Protein AF-A0A916TMM8-F1 (afdb_monomer_lite)

Radius of gyration: 15.79 Å; chains: 1; bounding box: 51×26×36 Å

Foldseek 3Di:
DDDDPPDPFQKDWAAQPPPRHTAWIKHADPVRWIKIAGPVGAIAIDPPPQVPDWDDDPHDIDRCVVCVVPRDDVPVSVVSVVSSDDCVVVVPDD

Organism: NCBI:txid1323746

pLDDT: mean 75.89, std 17.22, range [35.72, 93.75]

Structure (mmCIF, N/CA/C/O backbone):
data_AF-A0A916TMM8-F1
#
_entry.id   AF-A0A916TMM8-F1
#
loop_
_atom_site.group_PDB
_atom_site.id
_atom_site.type_symbol
_atom_site.label_atom_id
_atom_site.label_alt_id
_atom_site.label_comp_id
_atom_site.label_asym_id
_atom_site.label_entity_id
_atom_site.label_seq_id
_atom_site.pdbx_PDB_ins_code
_atom_site.Cartn_x
_atom_site.Cartn_y
_atom_site.Cartn_z
_atom_site.occupancy
_atom_site.B_iso_or_equiv
_atom_site.auth_seq_id
_atom_site.auth_comp_id
_atom_site.auth_asym_id
_atom_site.auth_atom_id
_atom_site.pdbx_PDB_model_num
ATOM 1 N N . MET A 1 1 ? -18.747 8.824 -25.772 1.00 42.03 1 MET A N 1
ATOM 2 C CA . MET A 1 1 ? -18.090 8.002 -24.736 1.00 42.03 1 MET A CA 1
ATOM 3 C C . MET A 1 1 ? -17.341 8.976 -23.843 1.00 42.03 1 MET A C 1
ATOM 5 O O . MET A 1 1 ? -16.356 9.540 -24.298 1.00 42.03 1 MET A O 1
ATOM 9 N N . GLN A 1 2 ? -17.908 9.340 -22.690 1.00 39.31 2 GLN A N 1
ATOM 10 C CA . GLN A 1 2 ? -17.298 10.340 -21.808 1.00 39.31 2 GLN A CA 1
ATOM 11 C C . GLN A 1 2 ? -16.148 9.678 -21.050 1.00 39.31 2 GLN A C 1
ATOM 13 O O . GLN A 1 2 ? -16.367 8.730 -20.305 1.00 39.31 2 GLN A O 1
ATOM 18 N N . GLY A 1 3 ? -14.926 10.130 -21.325 1.00 35.72 3 GLY A N 1
ATOM 19 C CA . GLY A 1 3 ? -13.742 9.785 -20.553 1.00 35.72 3 GLY A CA 1
ATOM 20 C C . GLY A 1 3 ? -13.636 10.748 -19.384 1.00 35.72 3 GLY A C 1
ATOM 21 O O . GLY A 1 3 ? -13.135 11.858 -19.543 1.00 35.72 3 GLY A O 1
ATOM 22 N N . GLU A 1 4 ? -14.127 10.331 -18.227 1.00 40.59 4 GLU A N 1
ATOM 23 C CA . GLU A 1 4 ? -13.882 11.029 -16.973 1.00 40.59 4 GLU A CA 1
ATOM 24 C C . GLU A 1 4 ? -12.499 10.591 -16.486 1.00 40.59 4 GLU A C 1
ATOM 26 O O . GLU A 1 4 ? -12.312 9.493 -15.968 1.00 40.59 4 GLU A O 1
ATOM 31 N N . LYS A 1 5 ? -11.487 11.424 -16.751 1.00 42.44 5 LYS A N 1
ATOM 32 C CA . LYS A 1 5 ? -10.165 11.279 -16.140 1.00 42.44 5 LYS A CA 1
ATOM 33 C C . LYS A 1 5 ? -10.293 11.642 -14.662 1.00 42.44 5 LYS A C 1
ATOM 35 O O . LYS A 1 5 ? -10.207 12.813 -14.300 1.00 42.44 5 LYS A O 1
ATOM 40 N N . GLY A 1 6 ? -10.575 10.640 -13.838 1.00 35.75 6 GLY A N 1
ATOM 41 C CA . GLY A 1 6 ? -10.563 10.761 -12.389 1.00 35.75 6 GLY A CA 1
ATOM 42 C C . GLY A 1 6 ? -9.130 10.859 -11.879 1.00 35.75 6 GLY A C 1
ATOM 43 O O . GLY A 1 6 ? -8.352 9.944 -12.101 1.00 35.75 6 GLY A O 1
ATOM 44 N N . SER A 1 7 ? -8.846 11.957 -11.177 1.00 44.09 7 SER A N 1
ATOM 45 C CA . SER A 1 7 ? -7.659 12.206 -10.349 1.00 44.09 7 SER A CA 1
ATOM 46 C C . SER A 1 7 ? -6.308 12.311 -11.079 1.00 44.09 7 SER A C 1
ATOM 48 O O . SER A 1 7 ? -5.898 11.443 -11.836 1.00 44.09 7 SER A O 1
ATOM 50 N N . TRP A 1 8 ? -5.583 13.407 -10.832 1.00 43.34 8 TRP A N 1
ATOM 51 C CA . TRP A 1 8 ? -4.179 13.571 -11.251 1.00 43.34 8 TRP A CA 1
ATOM 52 C C . TRP A 1 8 ? -3.200 12.808 -10.348 1.00 43.34 8 TRP A C 1
ATOM 54 O O . TRP A 1 8 ? -2.006 12.766 -10.632 1.00 43.34 8 TRP A O 1
ATOM 64 N N . ASP A 1 9 ? -3.727 12.164 -9.310 1.00 55.81 9 ASP A N 1
ATOM 65 C CA . ASP A 1 9 ? -3.026 11.204 -8.482 1.00 55.81 9 ASP A CA 1
ATOM 66 C C . ASP A 1 9 ? -3.661 9.842 -8.793 1.00 55.81 9 ASP A C 1
ATOM 68 O O . ASP A 1 9 ? -4.839 9.656 -8.480 1.00 55.81 9 ASP A O 1
ATOM 72 N N . ASP A 1 10 ? -2.928 8.901 -9.410 1.00 69.25 10 ASP A N 1
ATOM 73 C CA . ASP A 1 10 ? -3.351 7.503 -9.684 1.00 69.25 10 ASP A CA 1
ATOM 74 C C . ASP A 1 10 ? -3.487 6.692 -8.370 1.00 69.25 10 ASP A C 1
ATOM 76 O O . ASP A 1 10 ? -3.012 5.566 -8.218 1.00 69.25 10 ASP A O 1
ATOM 80 N N . THR A 1 11 ? -4.088 7.318 -7.362 1.00 74.50 11 THR A N 1
ATOM 81 C CA . THR A 1 11 ? -4.241 6.862 -5.994 1.00 74.50 11 THR A CA 1
ATOM 82 C C . THR A 1 11 ? -5.725 6.744 -5.680 1.00 74.50 11 THR A C 1
ATOM 84 O O . THR A 1 11 ? -6.453 7.733 -5.658 1.00 74.50 11 THR A O 1
ATOM 87 N N . THR A 1 12 ? -6.173 5.530 -5.384 1.00 83.31 12 THR A N 1
ATOM 88 C CA . THR A 1 12 ? -7.513 5.248 -4.857 1.00 83.31 12 THR A CA 1
ATOM 89 C C . THR A 1 12 ? -7.393 4.901 -3.378 1.00 83.31 12 THR A C 1
ATOM 91 O O . THR A 1 12 ? -6.496 4.159 -2.998 1.00 83.31 12 THR A O 1
ATOM 94 N N . ARG A 1 13 ? -8.279 5.414 -2.522 1.00 82.56 13 ARG A N 1
ATOM 95 C CA . ARG A 1 13 ? -8.290 5.099 -1.083 1.00 82.56 13 ARG A CA 1
ATOM 96 C C . ARG A 1 13 ? -9.569 4.362 -0.710 1.00 82.56 13 ARG A C 1
ATOM 98 O O . ARG A 1 13 ? -10.641 4.703 -1.205 1.00 82.56 13 ARG A O 1
ATOM 105 N N . LEU A 1 14 ? -9.440 3.376 0.167 1.00 80.94 14 LEU A N 1
ATOM 106 C CA . LEU A 1 14 ? -10.530 2.632 0.775 1.00 80.94 14 LEU A CA 1
ATOM 107 C C . LEU A 1 14 ? -10.720 3.107 2.211 1.00 80.94 14 LEU A C 1
ATOM 109 O O . LEU A 1 14 ? -9.753 3.229 2.960 1.00 80.94 14 LEU A O 1
ATOM 113 N N . TRP A 1 15 ? -11.973 3.321 2.590 1.00 82.62 15 TRP A N 1
ATOM 114 C CA . TRP A 1 15 ? -12.359 3.851 3.890 1.00 82.62 15 TRP A CA 1
ATOM 115 C C . TRP A 1 15 ? -13.369 2.921 4.555 1.00 82.62 15 TRP A C 1
ATOM 117 O O . TRP A 1 15 ? -14.186 2.298 3.880 1.00 82.62 15 TRP A O 1
ATOM 127 N N . GLU A 1 16 ? -13.312 2.845 5.876 1.00 79.00 16 GLU A N 1
ATOM 128 C CA . GLU A 1 16 ? -14.338 2.247 6.721 1.00 79.00 16 GLU A CA 1
ATOM 129 C C . GLU A 1 16 ? -15.490 3.249 6.866 1.00 79.00 16 GLU A C 1
ATOM 131 O O . GLU A 1 16 ? -15.265 4.394 7.269 1.00 79.00 16 GLU A O 1
ATOM 136 N N . PHE A 1 17 ? -16.712 2.841 6.516 1.00 71.25 17 PHE A N 1
ATOM 137 C CA . PHE A 1 17 ? -17.860 3.748 6.444 1.00 71.25 17 PHE A CA 1
ATOM 138 C C . PHE A 1 17 ? -18.224 4.346 7.809 1.00 71.25 17 PHE A C 1
ATOM 140 O O . PHE A 1 17 ? -18.410 5.557 7.927 1.00 71.25 17 PHE A O 1
ATOM 147 N N . ASP A 1 18 ? -18.268 3.507 8.846 1.00 74.00 18 ASP A N 1
ATOM 148 C CA . ASP A 1 18 ? -18.753 3.897 10.173 1.00 74.00 18 ASP A CA 1
ATOM 149 C C . ASP A 1 18 ? -17.818 4.873 10.901 1.00 74.00 18 ASP A C 1
ATOM 151 O O . ASP A 1 18 ? -18.275 5.787 11.590 1.00 74.00 18 ASP A O 1
ATOM 155 N N . SER A 1 19 ? -16.503 4.686 10.770 1.00 77.56 19 SER A N 1
ATOM 156 C CA . SER A 1 19 ? -15.506 5.482 11.497 1.00 77.56 19 SER A CA 1
ATOM 157 C C . SER A 1 19 ? -14.847 6.568 10.647 1.00 77.56 19 SER A C 1
ATOM 159 O O . SER A 1 19 ? -14.185 7.453 11.192 1.00 77.56 19 SER A O 1
ATOM 161 N N . GLY A 1 20 ? -14.980 6.499 9.318 1.00 78.62 20 GLY A N 1
ATOM 162 C CA . GLY A 1 20 ? -14.215 7.329 8.389 1.00 78.62 20 GLY A CA 1
ATOM 163 C C . GLY A 1 20 ? -12.713 7.023 8.397 1.00 78.62 20 GLY A C 1
ATOM 164 O O . GLY A 1 20 ? -11.919 7.834 7.919 1.00 78.62 20 GLY A O 1
ATOM 165 N N . ARG A 1 21 ? -12.296 5.884 8.963 1.00 80.25 21 ARG A N 1
ATOM 166 C CA . ARG A 1 21 ? -10.893 5.461 9.010 1.00 80.25 21 ARG A CA 1
ATOM 167 C C . ARG A 1 21 ? -10.446 4.956 7.643 1.00 80.25 21 ARG A C 1
ATOM 169 O O . ARG A 1 21 ? -11.126 4.145 7.023 1.00 80.25 21 ARG A O 1
ATOM 176 N N . GLU A 1 22 ? -9.278 5.391 7.184 1.00 84.38 22 GLU A N 1
ATOM 177 C CA . GLU A 1 22 ? -8.655 4.816 5.989 1.00 84.38 22 GLU A CA 1
ATOM 178 C C . GLU A 1 22 ? -8.243 3.367 6.272 1.00 84.38 22 GLU A C 1
ATOM 180 O O . GLU A 1 22 ? -7.580 3.093 7.270 1.00 84.38 22 GLU A O 1
ATOM 185 N N . LEU A 1 23 ? -8.640 2.443 5.404 1.00 86.25 23 LEU A N 1
ATOM 186 C CA . LEU A 1 23 ? -8.285 1.028 5.497 1.00 86.25 23 LEU A CA 1
ATOM 187 C C . LEU A 1 23 ? -7.066 0.716 4.642 1.00 86.25 23 LEU A C 1
ATOM 189 O O . LEU A 1 23 ? -6.147 0.028 5.089 1.00 86.25 23 LEU A O 1
ATOM 193 N N . ALA A 1 24 ? -7.059 1.226 3.411 1.00 88.12 24 ALA A N 1
ATOM 194 C CA . ALA A 1 24 ? -5.976 0.990 2.476 1.00 88.12 24 ALA A CA 1
ATOM 195 C C . ALA A 1 24 ? -5.891 2.062 1.388 1.00 88.12 24 ALA A C 1
ATOM 197 O O . ALA A 1 24 ? -6.897 2.622 0.958 1.00 88.12 24 ALA A O 1
ATOM 198 N N . GLN A 1 25 ? -4.686 2.258 0.871 1.00 90.25 25 GLN A N 1
ATOM 199 C CA . GLN A 1 25 ? -4.384 3.067 -0.296 1.00 90.25 25 GLN A CA 1
ATOM 200 C C . GLN A 1 25 ? -3.922 2.156 -1.436 1.00 90.25 25 GLN A C 1
ATOM 202 O O . GLN A 1 25 ? -3.044 1.317 -1.255 1.00 90.25 25 GLN A O 1
ATOM 207 N N . PHE A 1 26 ? -4.493 2.339 -2.620 1.00 89.31 26 PHE A N 1
ATOM 208 C CA . PHE A 1 26 ? -4.121 1.678 -3.863 1.00 89.31 26 PHE A CA 1
ATOM 209 C C . PHE A 1 26 ? -3.465 2.686 -4.800 1.00 89.31 26 PHE A C 1
ATOM 211 O O . PHE A 1 26 ? -4.009 3.767 -5.014 1.00 89.31 26 PHE A O 1
ATOM 218 N N . VAL A 1 27 ? -2.327 2.321 -5.380 1.00 89.38 27 VAL A N 1
ATOM 219 C CA . VAL A 1 27 ? -1.618 3.127 -6.374 1.00 89.38 27 VAL A CA 1
ATOM 220 C C . VAL A 1 27 ? -1.326 2.264 -7.591 1.00 89.38 27 VAL A C 1
ATOM 222 O O . VAL A 1 27 ? -0.734 1.190 -7.467 1.00 89.38 27 VAL A O 1
ATOM 225 N N . SER A 1 28 ? -1.723 2.744 -8.766 1.00 88.75 28 SER A N 1
ATOM 226 C CA . SER A 1 28 ? -1.357 2.153 -10.056 1.00 88.75 28 SER A CA 1
ATOM 227 C C . SER A 1 28 ? -0.350 3.030 -10.784 1.00 88.75 28 SER A C 1
ATOM 229 O O . SER A 1 28 ? -0.429 4.251 -10.734 1.00 88.75 28 SER A O 1
ATOM 231 N N . PHE A 1 29 ? 0.581 2.406 -11.493 1.00 87.50 29 PHE A N 1
ATOM 232 C CA . PHE A 1 29 ? 1.593 3.092 -12.285 1.00 87.50 29 PHE A CA 1
ATOM 233 C C . PHE A 1 29 ? 1.330 2.907 -13.782 1.00 87.50 29 PHE A C 1
ATOM 235 O O . PHE A 1 29 ? 0.671 1.962 -14.221 1.00 87.50 29 PHE A O 1
ATOM 242 N N . THR A 1 30 ? 1.892 3.800 -14.595 1.00 86.69 30 THR A N 1
ATOM 243 C CA . THR A 1 30 ? 1.681 3.831 -16.054 1.00 86.69 30 THR A CA 1
ATOM 244 C C . THR A 1 30 ? 2.217 2.602 -16.792 1.00 86.69 30 THR A C 1
ATOM 246 O O . THR A 1 30 ? 1.778 2.318 -17.904 1.00 86.69 30 THR A O 1
ATOM 249 N N . ASP A 1 31 ? 3.142 1.856 -16.185 1.00 86.88 31 ASP A N 1
ATOM 250 C CA . ASP A 1 31 ? 3.671 0.595 -16.713 1.00 86.88 31 ASP A CA 1
ATOM 251 C C . ASP A 1 31 ? 2.842 -0.637 -16.309 1.00 86.88 31 ASP A C 1
ATOM 253 O O . ASP A 1 31 ? 3.247 -1.769 -16.574 1.00 86.88 31 ASP A O 1
ATOM 257 N N . GLY A 1 32 ? 1.687 -0.423 -15.672 1.00 87.12 32 GLY A N 1
ATOM 258 C CA . GLY A 1 32 ? 0.786 -1.475 -15.211 1.00 87.12 32 GLY A CA 1
ATOM 259 C C . GLY A 1 32 ? 1.185 -2.103 -13.877 1.00 87.12 32 GLY A C 1
ATOM 260 O O . GLY A 1 32 ? 0.481 -2.999 -13.406 1.00 87.12 32 GLY A O 1
ATOM 261 N N . SER A 1 33 ? 2.281 -1.655 -13.253 1.00 91.69 33 SER A N 1
ATOM 262 C CA . SER A 1 33 ? 2.595 -2.064 -11.886 1.00 91.69 33 SER A CA 1
ATOM 263 C C . SER A 1 33 ? 1.666 -1.386 -10.873 1.00 91.69 33 SER A C 1
ATOM 265 O O . SER A 1 33 ? 1.076 -0.341 -11.149 1.00 91.69 33 SER A O 1
ATOM 267 N N . TRP A 1 34 ? 1.499 -1.990 -9.700 1.00 91.44 34 TRP A N 1
ATOM 268 C CA . TRP A 1 34 ? 0.621 -1.491 -8.648 1.00 91.44 34 TRP A CA 1
ATOM 269 C C . TRP A 1 34 ? 1.145 -1.829 -7.254 1.00 91.44 34 TRP A C 1
ATOM 271 O O . TRP A 1 34 ? 1.910 -2.779 -7.068 1.00 91.44 34 TRP A O 1
ATOM 281 N N . ILE A 1 35 ? 0.685 -1.061 -6.271 1.00 91.94 35 ILE A N 1
ATOM 282 C CA . ILE A 1 35 ? 0.856 -1.319 -4.841 1.00 91.94 35 ILE A CA 1
ATOM 283 C C . ILE A 1 35 ? -0.454 -1.027 -4.106 1.00 91.94 35 ILE A C 1
ATOM 285 O O . ILE A 1 35 ? -1.158 -0.070 -4.419 1.00 91.94 35 ILE A O 1
ATOM 289 N N . VAL A 1 36 ? -0.770 -1.850 -3.112 1.00 92.44 36 VAL A N 1
ATOM 290 C CA . VAL A 1 36 ? -1.784 -1.568 -2.096 1.00 92.44 36 VAL A CA 1
ATOM 291 C C . VAL A 1 36 ? -1.130 -1.594 -0.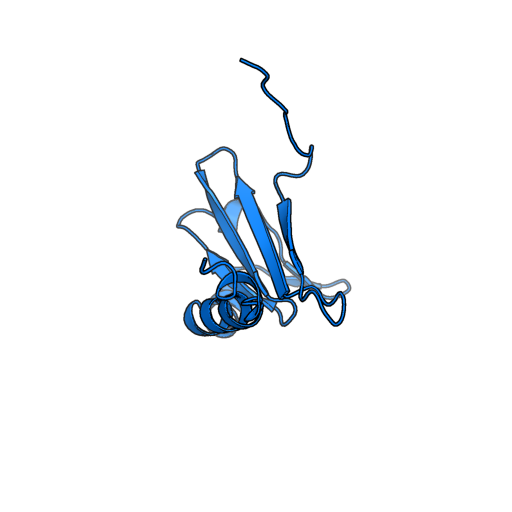723 1.00 92.44 36 VAL A C 1
ATOM 293 O O . VAL A 1 36 ? -0.363 -2.508 -0.430 1.00 92.44 36 VAL A O 1
ATOM 296 N N . MET A 1 37 ? -1.427 -0.604 0.110 1.00 91.88 37 MET A N 1
ATOM 297 C CA . MET A 1 37 ? 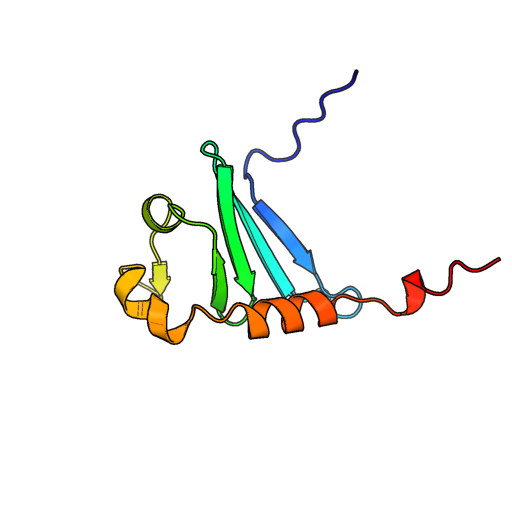-0.872 -0.453 1.453 1.00 91.88 37 MET A CA 1
ATOM 298 C C . MET A 1 37 ? -1.998 -0.215 2.454 1.00 91.88 37 MET A C 1
ATOM 300 O O . MET A 1 37 ? -2.885 0.586 2.181 1.00 91.88 37 MET A O 1
ATOM 304 N N . THR A 1 38 ? -1.977 -0.897 3.595 1.00 91.06 38 THR A N 1
ATOM 305 C CA . THR A 1 38 ? -2.933 -0.667 4.684 1.00 91.06 38 THR A CA 1
ATOM 306 C C . THR A 1 38 ? -2.524 0.536 5.529 1.00 91.06 38 THR A C 1
ATOM 308 O O . THR A 1 38 ? -1.367 0.962 5.508 1.00 91.06 38 THR A O 1
ATOM 311 N N . SER A 1 39 ? -3.453 1.065 6.326 1.00 86.69 39 SER A N 1
ATOM 312 C CA . SER A 1 39 ? -3.168 2.159 7.270 1.00 86.69 39 SER A CA 1
ATOM 313 C C . SER A 1 39 ? -2.068 1.834 8.298 1.00 86.69 39 SER A C 1
ATOM 315 O O . SER A 1 39 ? -1.386 2.721 8.805 1.00 86.69 39 SER A O 1
ATOM 317 N N . GLU A 1 40 ? -1.872 0.547 8.574 1.00 87.81 40 GLU A N 1
ATOM 318 C CA . GLU A 1 40 ? -0.884 -0.034 9.480 1.00 87.81 40 GLU A CA 1
ATOM 319 C C . GLU A 1 40 ? 0.499 -0.203 8.821 1.00 87.81 40 GLU A C 1
ATOM 321 O O . GLU A 1 40 ? 1.481 -0.483 9.508 1.00 87.81 40 GLU A O 1
ATOM 326 N N . GLY A 1 41 ? 0.592 -0.010 7.500 1.00 87.75 41 GLY A N 1
ATOM 327 C CA . GLY A 1 41 ? 1.838 -0.044 6.732 1.00 87.75 41 GLY A CA 1
ATOM 328 C C . GLY A 1 41 ? 2.166 -1.385 6.071 1.00 87.75 41 GLY A C 1
ATOM 329 O O . GLY A 1 41 ? 3.210 -1.492 5.426 1.00 87.75 41 GLY A O 1
ATOM 330 N N . PHE A 1 42 ? 1.299 -2.397 6.185 1.00 91.25 42 PHE A N 1
ATOM 331 C CA . PHE A 1 42 ? 1.446 -3.643 5.429 1.00 91.25 42 PHE A CA 1
ATOM 332 C C . PHE A 1 42 ? 1.093 -3.422 3.966 1.00 91.25 42 PHE A C 1
ATOM 334 O O . PHE A 1 42 ? 0.183 -2.655 3.662 1.00 91.25 42 PHE A O 1
ATOM 341 N N . PHE A 1 43 ? 1.774 -4.103 3.049 1.00 92.56 43 PHE A N 1
ATOM 342 C CA . PHE A 1 43 ? 1.508 -3.922 1.629 1.00 92.56 43 PHE A CA 1
ATOM 343 C C . PHE A 1 43 ? 1.552 -5.217 0.819 1.00 92.56 43 PHE A C 1
ATOM 345 O O . PHE A 1 43 ? 2.133 -6.230 1.209 1.00 92.56 43 PHE A O 1
ATOM 352 N N . ASN A 1 44 ? 0.917 -5.146 -0.348 1.00 93.75 44 ASN A N 1
ATOM 353 C CA . ASN A 1 44 ? 1.022 -6.103 -1.439 1.00 93.75 44 ASN A CA 1
ATOM 354 C C . ASN A 1 44 ? 1.289 -5.316 -2.721 1.00 93.75 44 ASN A C 1
ATOM 356 O O . ASN A 1 44 ? 0.772 -4.212 -2.888 1.00 93.75 44 ASN A O 1
ATOM 360 N N . ALA A 1 45 ? 2.085 -5.861 -3.629 1.00 92.56 45 ALA A N 1
ATOM 361 C CA . ALA A 1 45 ? 2.477 -5.146 -4.830 1.00 92.56 45 ALA A CA 1
ATOM 362 C C . ALA A 1 45 ? 2.799 -6.095 -5.985 1.00 92.56 45 ALA A C 1
ATOM 364 O O . ALA A 1 45 ? 3.207 -7.240 -5.784 1.00 92.56 45 ALA A O 1
ATOM 365 N N . SER A 1 46 ? 2.639 -5.608 -7.213 1.00 91.19 46 SER A N 1
ATOM 366 C CA . SER A 1 46 ? 3.033 -6.337 -8.419 1.00 91.19 46 SER A CA 1
ATOM 367 C C . SER A 1 46 ? 4.534 -6.268 -8.652 1.00 91.19 46 SER A C 1
ATOM 369 O O . SER A 1 46 ? 5.166 -5.288 -8.286 1.00 91.19 46 SER A O 1
ATOM 371 N N . VAL A 1 47 ? 5.097 -7.186 -9.434 1.00 88.94 47 VAL A N 1
ATOM 372 C CA . VAL A 1 47 ? 6.482 -7.067 -9.926 1.00 88.94 47 VAL A CA 1
ATOM 373 C C . VAL A 1 47 ? 6.752 -5.676 -10.529 1.00 88.94 47 VAL A C 1
ATOM 375 O O . VAL A 1 47 ? 5.929 -5.136 -11.264 1.00 88.94 47 VAL A O 1
ATOM 378 N N . GLY A 1 48 ? 7.913 -5.092 -10.215 1.00 85.94 48 GLY A N 1
ATOM 379 C CA . GLY A 1 48 ? 8.357 -3.815 -10.784 1.00 85.94 48 GLY A CA 1
ATOM 380 C C . GLY A 1 48 ? 7.857 -2.551 -10.076 1.00 85.94 48 GLY A C 1
ATOM 381 O O . GLY A 1 48 ? 8.276 -1.470 -10.473 1.00 85.94 48 GLY A O 1
ATOM 382 N N . TRP A 1 49 ? 7.044 -2.669 -9.022 1.00 85.62 49 TRP A N 1
ATOM 383 C CA . TRP A 1 49 ? 6.523 -1.535 -8.245 1.00 85.62 49 TRP A CA 1
ATOM 384 C C . TRP A 1 49 ? 7.611 -0.705 -7.540 1.00 85.62 49 TRP A C 1
ATOM 386 O O . TRP A 1 49 ? 7.538 0.520 -7.499 1.00 85.62 49 TRP A O 1
ATOM 396 N N . ALA A 1 50 ? 8.636 -1.373 -6.996 1.00 85.06 50 ALA A N 1
ATOM 397 C CA . ALA A 1 50 ? 9.595 -0.782 -6.059 1.00 85.06 50 ALA A CA 1
ATOM 398 C C . ALA A 1 50 ? 10.420 0.365 -6.661 1.00 85.06 50 ALA A C 1
ATOM 400 O O . ALA A 1 50 ? 10.860 1.253 -5.942 1.00 85.06 50 ALA A O 1
ATOM 401 N N . LYS A 1 51 ? 10.593 0.390 -7.988 1.00 84.81 51 LYS A N 1
ATOM 402 C CA . LYS A 1 51 ? 11.321 1.458 -8.693 1.00 84.81 51 LYS A CA 1
ATOM 403 C C . LYS A 1 51 ? 10.578 2.800 -8.700 1.00 84.81 51 LYS A C 1
ATOM 405 O O . LYS A 1 51 ? 11.179 3.815 -9.038 1.00 84.81 51 LYS A O 1
ATOM 410 N N . HIS A 1 52 ? 9.279 2.792 -8.394 1.00 82.00 52 HIS A N 1
ATOM 411 C CA . HIS A 1 52 ? 8.420 3.972 -8.471 1.00 82.00 52 HIS A CA 1
ATOM 412 C C . HIS A 1 52 ? 8.278 4.708 -7.139 1.00 82.00 52 HIS A C 1
ATOM 414 O O . HIS A 1 52 ? 7.753 5.819 -7.134 1.00 82.00 52 HIS A O 1
ATOM 420 N N . ILE A 1 53 ? 8.727 4.129 -6.017 1.00 80.25 53 ILE A N 1
ATOM 421 C CA . ILE A 1 53 ? 8.512 4.732 -4.697 1.00 80.25 53 ILE A CA 1
ATOM 422 C C . ILE A 1 53 ? 9.763 4.736 -3.819 1.00 80.25 53 ILE A C 1
ATOM 424 O O . ILE A 1 53 ? 10.627 3.873 -3.923 1.00 80.25 53 ILE A O 1
ATOM 428 N N . ASN A 1 54 ? 9.806 5.697 -2.897 1.00 76.81 54 ASN A N 1
ATOM 429 C CA . ASN A 1 54 ? 10.726 5.716 -1.764 1.00 76.81 54 ASN A CA 1
ATOM 430 C C . ASN A 1 54 ? 9.908 5.668 -0.472 1.00 76.81 54 ASN A C 1
ATOM 432 O O . ASN A 1 54 ? 8.858 6.308 -0.389 1.00 76.81 54 ASN A O 1
ATOM 436 N N . LEU A 1 55 ? 10.390 4.947 0.541 1.00 73.31 55 LEU A N 1
ATOM 437 C CA . LEU A 1 55 ? 9.748 4.905 1.853 1.00 73.31 55 LEU A CA 1
ATOM 438 C C . LEU A 1 55 ? 10.431 5.895 2.786 1.00 73.31 55 LEU A C 1
ATOM 440 O O . LEU A 1 55 ? 11.654 5.901 2.915 1.00 73.31 55 LEU A O 1
ATOM 444 N N . VAL A 1 56 ? 9.633 6.723 3.453 1.00 73.50 56 VAL A N 1
ATOM 445 C CA . VAL A 1 56 ? 10.131 7.749 4.371 1.00 73.50 56 VAL A CA 1
ATOM 446 C C . VAL A 1 56 ? 9.441 7.592 5.717 1.00 73.50 56 VAL A C 1
ATOM 448 O O . VAL A 1 56 ? 8.213 7.554 5.787 1.00 73.50 56 VAL A O 1
ATOM 451 N N . ARG A 1 57 ? 10.223 7.523 6.799 1.00 69.00 57 ARG A N 1
ATOM 452 C CA . ARG A 1 57 ? 9.721 7.590 8.178 1.00 69.00 57 ARG A CA 1
ATOM 453 C C . ARG A 1 57 ? 10.394 8.768 8.876 1.00 69.00 57 ARG A C 1
ATOM 455 O O . ARG A 1 57 ? 11.582 8.735 9.177 1.00 69.00 57 ARG A O 1
ATOM 462 N N . GLY A 1 58 ? 9.629 9.829 9.128 1.00 77.75 58 GLY A N 1
ATOM 463 C CA . GLY A 1 58 ? 10.174 11.076 9.665 1.00 77.75 58 GLY A CA 1
ATOM 464 C C . GLY A 1 58 ? 11.133 11.736 8.671 1.00 77.75 58 GLY A C 1
ATOM 465 O O . GLY A 1 58 ? 10.701 12.192 7.618 1.00 77.75 58 GLY A O 1
ATOM 466 N N . LEU A 1 59 ? 12.422 11.784 9.015 1.00 77.69 59 LEU A N 1
ATOM 467 C CA . LEU A 1 59 ? 13.493 12.315 8.157 1.00 77.69 59 LEU A CA 1
ATOM 468 C C . LEU A 1 59 ? 14.378 11.215 7.551 1.00 77.69 59 LEU A C 1
ATOM 470 O O . LEU A 1 59 ? 15.327 11.518 6.832 1.00 77.69 59 LEU A O 1
ATOM 474 N N . GLU A 1 60 ? 14.091 9.948 7.847 1.00 73.06 60 GLU A N 1
ATOM 475 C CA . GLU A 1 60 ? 14.870 8.811 7.367 1.00 73.06 60 GLU A CA 1
ATOM 476 C C . GLU A 1 60 ? 14.234 8.228 6.102 1.00 73.06 60 GLU A C 1
ATOM 478 O O . GLU A 1 60 ? 13.037 7.927 6.072 1.00 73.06 60 GLU A O 1
ATOM 483 N N . VAL A 1 61 ? 15.049 8.073 5.057 1.00 71.44 61 VAL A N 1
ATOM 484 C CA . VAL A 1 61 ? 14.671 7.418 3.801 1.00 71.44 61 VAL A CA 1
ATOM 485 C C . VAL A 1 61 ? 15.172 5.980 3.849 1.00 71.44 61 VAL A C 1
ATOM 487 O O . VAL A 1 61 ? 16.369 5.747 4.016 1.00 71.44 61 VAL A O 1
ATOM 490 N N . PHE A 1 62 ? 14.262 5.028 3.685 1.00 72.81 62 PHE A N 1
ATOM 491 C CA . PHE A 1 62 ? 14.559 3.601 3.646 1.00 72.81 62 PHE A CA 1
ATOM 492 C C . PHE A 1 62 ? 14.403 3.087 2.217 1.00 72.81 62 PHE A C 1
ATOM 494 O O . PHE A 1 62 ? 13.477 3.484 1.502 1.00 72.81 62 PHE A O 1
ATOM 501 N N . SER A 1 63 ? 15.288 2.173 1.807 1.00 73.69 63 SER A N 1
ATOM 502 C CA . SER A 1 63 ? 15.021 1.393 0.596 1.00 73.69 63 SER A CA 1
ATOM 503 C C . SER A 1 63 ? 13.860 0.446 0.873 1.00 73.69 63 SER A C 1
ATOM 505 O O . SER A 1 63 ? 13.755 -0.117 1.965 1.00 73.69 63 SER A O 1
ATOM 507 N N . VAL A 1 64 ? 13.029 0.220 -0.141 1.00 75.12 64 VAL A N 1
ATOM 508 C CA . VAL A 1 64 ? 11.980 -0.805 -0.127 1.00 75.12 64 VAL A CA 1
ATOM 509 C C . VAL A 1 64 ? 12.518 -2.152 0.343 1.00 75.12 64 VAL A C 1
ATOM 511 O O . VAL A 1 64 ? 11.884 -2.794 1.177 1.00 75.12 64 VAL A O 1
ATOM 514 N N . ASP A 1 65 ? 13.716 -2.533 -0.097 1.00 79.19 65 ASP A N 1
ATOM 515 C CA . ASP A 1 65 ? 14.328 -3.816 0.261 1.00 79.19 65 ASP A CA 1
ATOM 516 C C . ASP A 1 65 ? 14.530 -3.981 1.774 1.00 79.19 65 ASP A C 1
ATOM 518 O O . ASP A 1 65 ? 14.455 -5.090 2.291 1.00 79.19 65 ASP A O 1
ATOM 522 N N . GLN A 1 66 ? 14.754 -2.886 2.510 1.00 78.81 66 GLN A N 1
ATOM 523 C CA . GLN A 1 66 ? 15.011 -2.938 3.955 1.00 78.81 66 GLN A CA 1
ATOM 524 C C . GLN A 1 66 ? 13.760 -3.254 4.771 1.00 78.81 66 GLN A C 1
ATOM 526 O O . GLN A 1 66 ? 13.870 -3.718 5.904 1.00 78.81 66 GLN A O 1
ATOM 531 N N . VAL A 1 67 ? 12.581 -2.970 4.222 1.00 80.19 67 VAL A N 1
ATOM 532 C CA . VAL A 1 67 ? 11.305 -3.200 4.905 1.00 80.19 67 VAL A CA 1
ATOM 533 C C . VAL A 1 67 ? 10.474 -4.287 4.237 1.00 80.19 67 VAL A C 1
ATOM 535 O O . VAL A 1 67 ? 9.453 -4.677 4.796 1.00 80.19 67 VAL A O 1
ATOM 538 N N . TYR A 1 68 ? 10.892 -4.770 3.063 1.00 83.62 68 TYR A N 1
ATOM 539 C CA . TYR A 1 68 ? 10.126 -5.711 2.253 1.00 83.62 68 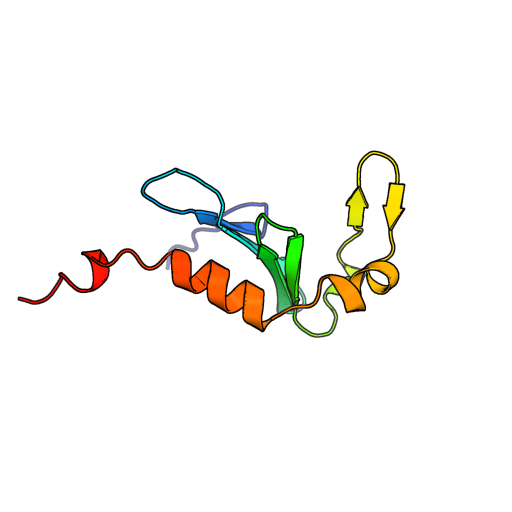TYR A CA 1
ATOM 540 C C . TYR A 1 68 ? 9.760 -6.960 3.053 1.00 83.62 68 TYR A C 1
ATOM 542 O O . TYR A 1 68 ? 8.581 -7.257 3.203 1.00 83.62 68 TYR A O 1
ATOM 550 N N . ASP A 1 69 ? 10.746 -7.622 3.659 1.00 85.75 69 ASP A N 1
ATOM 551 C CA . ASP A 1 69 ? 10.533 -8.852 4.433 1.00 85.75 69 ASP A CA 1
ATOM 552 C C . ASP A 1 69 ? 9.613 -8.660 5.649 1.00 85.75 69 ASP A C 1
ATOM 554 O O . ASP A 1 69 ? 9.000 -9.616 6.118 1.00 85.75 69 ASP A O 1
ATOM 558 N N . ALA A 1 70 ? 9.519 -7.433 6.170 1.00 86.81 70 ALA A N 1
ATOM 559 C CA . ALA A 1 70 ? 8.742 -7.114 7.365 1.00 86.81 70 ALA A CA 1
ATOM 560 C C . ALA A 1 70 ? 7.336 -6.573 7.063 1.00 86.81 70 ALA A C 1
ATOM 562 O O . ALA A 1 70 ? 6.467 -6.625 7.929 1.00 86.81 70 ALA A O 1
ATOM 563 N N . LEU A 1 71 ? 7.123 -5.987 5.883 1.00 89.19 71 LEU A N 1
ATOM 564 C CA . LEU A 1 71 ? 5.886 -5.279 5.541 1.00 89.19 71 LEU A CA 1
ATOM 565 C C . LEU A 1 71 ? 5.143 -5.900 4.352 1.00 89.19 71 LEU A C 1
ATOM 567 O O . LEU A 1 71 ? 3.957 -5.615 4.175 1.00 89.19 71 LEU A O 1
ATOM 571 N N . PHE A 1 72 ? 5.787 -6.768 3.566 1.00 91.19 72 PHE A N 1
ATOM 572 C CA . PHE A 1 72 ? 5.131 -7.517 2.497 1.00 91.19 72 PHE A CA 1
ATOM 573 C C . PHE A 1 72 ? 4.277 -8.651 3.081 1.00 91.19 72 PHE A C 1
ATOM 575 O O . PHE A 1 72 ? 4.723 -9.786 3.250 1.00 91.19 72 PHE A O 1
ATOM 582 N N . HIS A 1 73 ? 3.020 -8.331 3.380 1.00 93.44 73 HIS A N 1
ATOM 583 C CA . HIS A 1 73 ? 2.052 -9.245 3.981 1.00 93.44 73 HIS A CA 1
ATOM 584 C C . HIS A 1 73 ? 0.738 -9.227 3.188 1.00 93.44 73 HIS A C 1
ATOM 586 O O . HIS A 1 73 ? -0.233 -8.588 3.605 1.00 93.44 73 HIS A O 1
ATOM 592 N N . PRO A 1 74 ? 0.673 -9.932 2.040 1.00 91.12 74 PRO A N 1
ATOM 593 C CA . PRO A 1 74 ? -0.516 -9.939 1.187 1.00 91.12 74 PRO A CA 1
ATOM 594 C C . PRO A 1 74 ? -1.765 -10.476 1.894 1.00 91.12 74 PRO A C 1
ATOM 596 O O . PRO A 1 74 ? -2.871 -10.052 1.559 1.00 91.12 74 PRO A O 1
ATOM 599 N N . ASP A 1 75 ? -1.596 -11.355 2.881 1.00 92.44 75 ASP A N 1
ATOM 600 C CA . ASP A 1 75 ? -2.694 -11.904 3.677 1.00 92.44 75 ASP A CA 1
ATOM 601 C C . ASP A 1 75 ? -3.320 -10.835 4.588 1.00 92.44 75 ASP A C 1
ATOM 603 O O . ASP A 1 75 ? -4.532 -10.633 4.546 1.00 92.44 75 ASP A O 1
ATOM 607 N N . LEU A 1 76 ? -2.496 -10.061 5.309 1.00 90.75 76 LEU A N 1
ATOM 608 C CA . LEU A 1 76 ? -2.959 -8.972 6.184 1.00 90.75 76 LEU A CA 1
ATOM 609 C C . LEU A 1 76 ? -3.611 -7.835 5.391 1.00 90.75 76 LEU A C 1
ATOM 611 O O . LEU A 1 76 ? -4.605 -7.256 5.824 1.00 90.75 76 LEU A O 1
ATOM 615 N N . VAL A 1 77 ? -3.100 -7.550 4.190 1.00 90.69 77 VAL A N 1
ATOM 616 C CA . VAL A 1 77 ? -3.762 -6.628 3.259 1.00 90.69 77 VAL A CA 1
ATOM 617 C C . VAL A 1 77 ? -5.156 -7.141 2.912 1.00 90.69 77 VAL A C 1
ATOM 619 O O . VAL A 1 77 ? -6.122 -6.386 2.941 1.00 90.69 77 VAL A O 1
ATOM 622 N N . ARG A 1 78 ? -5.283 -8.430 2.587 1.00 88.25 78 ARG A N 1
ATOM 623 C CA . ARG A 1 78 ? -6.568 -9.042 2.241 1.00 88.25 78 ARG A CA 1
ATOM 624 C C . ARG A 1 78 ? -7.572 -8.950 3.388 1.00 88.25 78 ARG A C 1
ATOM 626 O O . ARG A 1 78 ? -8.740 -8.666 3.136 1.00 88.25 78 ARG A O 1
ATOM 633 N N . GLU A 1 79 ? -7.115 -9.169 4.616 1.00 89.19 79 GLU A N 1
ATOM 634 C CA . GLU A 1 79 ? -7.926 -9.029 5.828 1.00 89.19 79 GLU A CA 1
ATOM 635 C C . GLU A 1 79 ? -8.400 -7.585 6.028 1.00 89.19 79 GLU A C 1
ATOM 637 O O . GLU A 1 79 ? -9.594 -7.357 6.224 1.00 89.19 79 GLU A O 1
ATOM 642 N N . ALA A 1 80 ? -7.506 -6.603 5.877 1.00 86.81 80 ALA A N 1
ATOM 643 C CA . ALA A 1 80 ? -7.857 -5.187 5.968 1.00 86.81 80 ALA A CA 1
ATOM 644 C C . ALA A 1 80 ? -8.887 -4.769 4.902 1.00 86.81 80 ALA A C 1
ATOM 646 O O . ALA A 1 80 ? -9.834 -4.042 5.199 1.00 86.81 80 ALA A O 1
ATOM 647 N N . LEU A 1 81 ? -8.754 -5.269 3.668 1.00 84.25 81 LEU A N 1
ATOM 648 C CA . LEU A 1 81 ? -9.727 -5.023 2.598 1.00 84.25 81 LEU A CA 1
ATOM 649 C C . LEU A 1 81 ? -11.074 -5.712 2.868 1.00 84.25 81 LEU A C 1
ATOM 651 O O . LEU A 1 81 ? -12.121 -5.181 2.513 1.00 84.25 81 LEU A O 1
ATOM 655 N N . ALA A 1 82 ? -11.072 -6.890 3.495 1.00 84.44 82 ALA A N 1
ATOM 656 C CA . ALA A 1 82 ? -12.301 -7.591 3.858 1.00 84.44 82 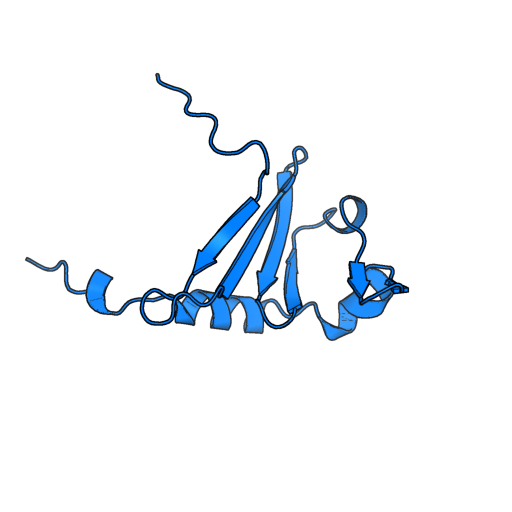ALA A CA 1
ATOM 657 C C . ALA A 1 82 ? -13.062 -6.891 4.995 1.00 84.44 82 ALA A C 1
ATOM 659 O O . ALA A 1 82 ? -14.287 -6.994 5.045 1.00 84.44 82 ALA A O 1
ATOM 660 N N . ALA A 1 83 ? -12.365 -6.155 5.867 1.00 74.06 83 ALA A N 1
ATOM 661 C CA . ALA A 1 83 ? -12.976 -5.374 6.941 1.00 74.06 83 ALA A CA 1
ATOM 662 C C . ALA A 1 83 ? -13.862 -4.226 6.425 1.00 74.06 83 ALA A C 1
ATOM 664 O O . ALA A 1 83 ? -14.770 -3.801 7.130 1.00 74.06 83 ALA A O 1
ATOM 665 N N . SER A 1 84 ? -13.667 -3.773 5.179 1.00 67.88 84 SER A N 1
ATOM 666 C CA . SER A 1 84 ? -14.537 -2.775 4.543 1.00 67.88 84 SER A CA 1
ATOM 667 C C . SER A 1 84 ? -15.875 -3.343 4.059 1.00 67.88 84 SER A C 1
ATOM 669 O O . SER A 1 84 ? -16.651 -2.607 3.448 1.00 67.88 84 SER A O 1
ATOM 671 N N . ARG A 1 85 ? -16.133 -4.654 4.210 1.00 59.97 85 ARG A N 1
ATOM 672 C CA . ARG A 1 85 ? -17.440 -5.222 3.866 1.00 59.97 85 ARG A CA 1
ATOM 673 C C . ARG A 1 85 ? -18.478 -4.694 4.845 1.00 59.97 85 ARG A C 1
ATOM 675 O O . ARG A 1 85 ? -18.729 -5.304 5.881 1.00 59.97 85 ARG A O 1
ATOM 682 N N . ASP A 1 86 ? -19.148 -3.625 4.44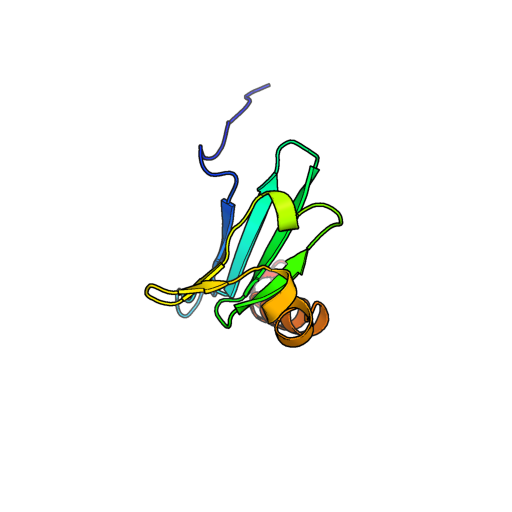0 1.00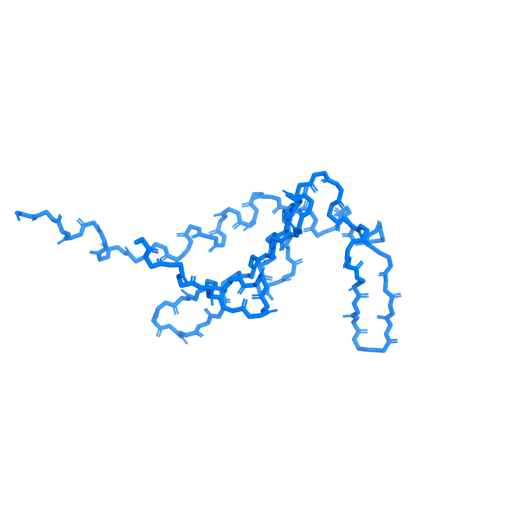 56.28 86 ASP A N 1
ATOM 683 C CA . ASP A 1 86 ? -20.456 -3.286 4.971 1.00 56.28 86 ASP A CA 1
ATOM 684 C C . ASP A 1 86 ? -21.390 -4.494 4.761 1.00 56.28 86 ASP A C 1
ATOM 686 O O . ASP A 1 86 ? -21.639 -4.891 3.614 1.00 56.28 86 ASP A O 1
ATOM 690 N N . PRO A 1 87 ? -21.965 -5.087 5.824 1.00 49.16 87 PRO A N 1
ATOM 691 C CA . PRO A 1 87 ? -22.992 -6.119 5.681 1.00 49.16 87 PRO A CA 1
ATOM 692 C C . PRO A 1 87 ? -24.264 -5.594 4.987 1.00 49.16 87 PRO A C 1
ATOM 694 O O . PRO A 1 87 ? -25.114 -6.385 4.586 1.00 49.16 87 PRO A O 1
ATOM 697 N N . VAL A 1 88 ? -24.385 -4.276 4.784 1.00 47.44 88 VAL A N 1
ATOM 698 C CA . VAL A 1 88 ? -25.521 -3.629 4.112 1.00 47.44 88 VAL A CA 1
ATOM 699 C C . VAL A 1 88 ? -25.549 -3.904 2.600 1.00 47.44 88 VAL A C 1
ATOM 701 O O . VAL A 1 88 ? -26.629 -3.918 2.017 1.00 47.44 88 VAL A O 1
ATOM 704 N N . LEU A 1 89 ? -24.420 -4.231 1.953 1.00 44.66 89 LEU A N 1
ATOM 705 C CA . LEU A 1 89 ? -24.426 -4.570 0.518 1.00 44.66 89 LEU A CA 1
ATOM 706 C C . LEU A 1 89 ? -24.934 -5.998 0.218 1.00 44.66 89 LEU A C 1
ATOM 708 O O . LEU A 1 89 ? -25.092 -6.357 -0.944 1.00 44.66 89 LEU A O 1
ATOM 712 N N . LEU A 1 90 ? -25.191 -6.803 1.257 1.00 42.38 90 LEU A N 1
ATOM 713 C CA . LEU A 1 90 ? -25.901 -8.089 1.176 1.00 42.38 90 LEU A CA 1
ATOM 714 C C . LEU A 1 90 ? -27.387 -7.966 1.560 1.00 42.38 90 LEU A C 1
ATOM 716 O O . LEU A 1 90 ? -28.093 -8.965 1.565 1.00 42.38 90 LEU A O 1
ATOM 720 N N . ALA A 1 91 ? -27.863 -6.758 1.880 1.00 40.44 91 ALA A N 1
ATOM 721 C CA . ALA A 1 91 ? -29.273 -6.469 2.148 1.00 40.44 91 ALA A CA 1
ATOM 722 C C . ALA A 1 91 ? -29.978 -5.800 0.952 1.00 40.44 91 ALA A C 1
ATOM 724 O O . ALA A 1 91 ? -31.047 -5.217 1.110 1.00 40.44 91 ALA A O 1
ATOM 725 N N . VAL A 1 92 ? -29.386 -5.886 -0.244 1.00 42.72 92 VAL A N 1
ATOM 726 C CA . VAL A 1 92 ? -30.092 -5.658 -1.513 1.00 42.72 92 VAL A CA 1
ATOM 727 C C . VAL A 1 92 ? -30.529 -7.003 -2.099 1.00 42.72 92 VAL A C 1
ATOM 729 O O . VAL A 1 92 ? -30.127 -7.379 -3.192 1.00 42.72 92 VAL A O 1
ATOM 732 N N . ASP A 1 93 ? -31.334 -7.738 -1.337 1.00 43.22 93 ASP A N 1
ATOM 733 C CA . ASP A 1 93 ? -32.189 -8.807 -1.857 1.00 43.22 93 ASP A CA 1
ATOM 734 C C . ASP A 1 93 ? -33.653 -8.373 -1.633 1.00 43.22 93 ASP A C 1
ATOM 736 O O . ASP A 1 93 ? -34.130 -8.428 -0.499 1.00 43.22 93 ASP A O 1
ATOM 740 N N . ASP A 1 94 ? -34.306 -7.859 -2.689 1.00 41.03 94 ASP A N 1
ATOM 741 C CA . ASP A 1 94 ? -35.674 -8.200 -3.160 1.00 41.03 94 ASP A CA 1
ATOM 742 C C . ASP A 1 94 ? -35.925 -7.609 -4.567 1.00 41.03 94 ASP A C 1
ATOM 744 O O . ASP A 1 94 ? -35.663 -6.396 -4.768 1.00 41.03 94 ASP A O 1
#

Secondary structure (DSSP, 8-state):
-------SS-EEEEE-TTT--EEEEEEE-TTS-EEEEETTS-EEE-TTGGGG--EEETTEEE-HHHHHHHHB-HHHHHHHHHTT--GGGG----

Sequence (94 aa):
MQGEKGSWDDTTRLWEFDSGRELAQFVSFTDGSWIVMTSEGFFNASVGWAKHINLVRGLEVFSVDQVYDALFHPDLVREALAASRDPVLLAVDD